Protein AF-A0A352IRM5-F1 (afdb_monomer_lite)

Structure (mmCIF, N/CA/C/O backbone):
data_AF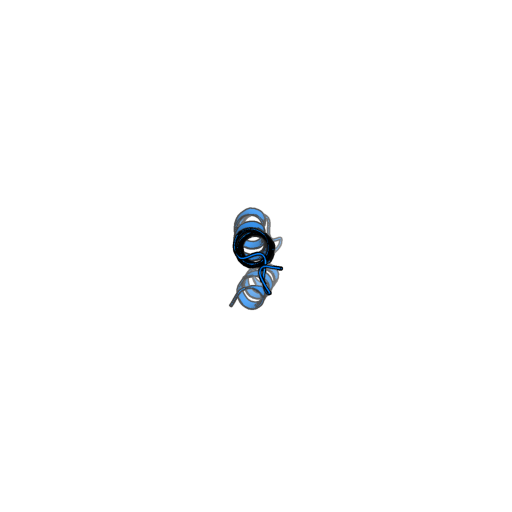-A0A352IRM5-F1
#
_entry.id   AF-A0A352IRM5-F1
#
loop_
_atom_site.group_PDB
_atom_site.id
_atom_site.type_symbol
_atom_site.label_atom_id
_atom_site.label_alt_id
_atom_site.label_comp_id
_atom_site.label_asym_id
_atom_site.label_entity_id
_atom_site.label_seq_id
_atom_site.pdbx_PDB_ins_code
_atom_site.Cartn_x
_atom_site.Cartn_y
_atom_site.Cartn_z
_atom_site.occupancy
_atom_site.B_iso_or_equiv
_atom_site.auth_seq_id
_atom_site.auth_comp_id
_atom_site.auth_asym_id
_atom_site.auth_atom_id
_atom_site.pdbx_PDB_model_num
ATOM 1 N N . MET A 1 1 ? 17.423 -2.789 -35.588 1.00 49.97 1 MET A N 1
ATOM 2 C CA . MET A 1 1 ? 16.537 -3.208 -34.488 1.00 49.97 1 MET A CA 1
ATOM 3 C C . MET A 1 1 ? 17.057 -2.508 -33.257 1.00 49.97 1 MET A C 1
ATOM 5 O O . MET A 1 1 ? 18.175 -2.811 -32.860 1.00 49.97 1 MET A O 1
ATOM 9 N N . GLU A 1 2 ? 16.328 -1.517 -32.744 1.00 68.75 2 GLU A N 1
ATOM 10 C CA . GLU A 1 2 ? 16.586 -1.014 -31.391 1.00 68.75 2 GLU A CA 1
ATOM 11 C C . GLU A 1 2 ? 16.498 -2.230 -30.464 1.00 68.75 2 GLU A C 1
ATOM 13 O O . GLU A 1 2 ? 15.478 -2.918 -30.443 1.00 68.75 2 GLU A O 1
ATOM 18 N N . LEU A 1 3 ? 17.605 -2.579 -29.809 1.00 66.44 3 LEU A N 1
ATOM 19 C CA . LEU A 1 3 ? 17.717 -3.800 -29.003 1.00 66.44 3 LEU A CA 1
ATOM 20 C C . LEU A 1 3 ? 16.778 -3.788 -27.787 1.00 66.44 3 LEU A C 1
ATOM 22 O O . LEU A 1 3 ? 16.530 -4.843 -27.212 1.00 66.44 3 LEU A O 1
ATOM 26 N N . PHE A 1 4 ? 16.235 -2.620 -27.429 1.00 74.00 4 PHE A N 1
ATOM 27 C CA . PHE A 1 4 ? 15.285 -2.435 -26.342 1.00 74.00 4 PHE A CA 1
ATOM 28 C C . PHE A 1 4 ? 14.322 -1.291 -26.672 1.00 74.00 4 PHE A C 1
ATOM 30 O O . PHE A 1 4 ? 14.746 -0.155 -26.872 1.00 74.00 4 PHE A O 1
ATOM 37 N N . ASP A 1 5 ? 13.022 -1.582 -26.700 1.00 89.88 5 ASP A N 1
ATOM 38 C CA . ASP A 1 5 ? 11.977 -0.559 -26.769 1.00 89.88 5 ASP A CA 1
ATOM 39 C C . ASP A 1 5 ? 11.902 0.150 -25.407 1.00 89.88 5 ASP A C 1
ATOM 41 O O . ASP A 1 5 ? 11.244 -0.304 -24.468 1.00 89.88 5 ASP A O 1
ATOM 45 N N . LEU A 1 6 ? 12.677 1.230 -25.277 1.00 91.31 6 LEU A N 1
ATOM 46 C CA . LEU A 1 6 ? 12.770 2.021 -24.050 1.00 91.31 6 LEU A CA 1
ATOM 47 C C . LEU A 1 6 ? 11.393 2.520 -23.569 1.00 91.31 6 LEU A C 1
ATOM 49 O O . LEU A 1 6 ? 11.123 2.377 -22.373 1.00 91.31 6 LEU A O 1
ATOM 53 N N . PRO A 1 7 ? 10.503 3.055 -24.435 1.00 93.88 7 PRO A N 1
ATOM 54 C CA . PRO A 1 7 ? 9.123 3.353 -24.056 1.00 93.88 7 PRO A CA 1
ATOM 55 C C . PRO A 1 7 ? 8.376 2.166 -23.438 1.00 93.88 7 PRO A C 1
ATOM 57 O O . PRO A 1 7 ? 7.750 2.327 -22.390 1.00 93.88 7 PRO A O 1
ATOM 60 N N . LEU A 1 8 ? 8.460 0.975 -24.039 1.00 93.12 8 LEU A N 1
ATOM 61 C CA . LEU A 1 8 ? 7.780 -0.219 -23.528 1.00 93.12 8 LEU A CA 1
ATOM 62 C C . LEU A 1 8 ? 8.315 -0.648 -22.154 1.00 93.12 8 LEU A C 1
ATOM 64 O O . LEU A 1 8 ? 7.537 -1.007 -21.270 1.00 93.12 8 LEU A O 1
ATOM 68 N N . ILE A 1 9 ? 9.631 -0.576 -21.951 1.00 94.88 9 ILE A N 1
ATOM 69 C CA . ILE A 1 9 ? 10.261 -0.892 -20.662 1.00 94.88 9 ILE A CA 1
ATOM 70 C C . ILE A 1 9 ? 9.778 0.075 -19.580 1.00 94.88 9 ILE A C 1
ATOM 72 O O . ILE A 1 9 ? 9.372 -0.356 -18.501 1.00 94.88 9 ILE A O 1
ATOM 76 N N . TRP A 1 10 ? 9.766 1.376 -19.869 1.00 96.06 10 TRP A N 1
ATOM 77 C CA . TRP A 1 10 ? 9.261 2.378 -18.932 1.00 96.06 10 TRP A CA 1
ATOM 78 C C . TRP A 1 10 ? 7.772 2.213 -18.643 1.00 96.06 10 TRP A C 1
ATOM 80 O O . TRP A 1 10 ? 7.369 2.342 -17.488 1.00 96.06 10 TRP A O 1
ATOM 90 N N . ALA A 1 11 ? 6.964 1.869 -19.648 1.00 96.38 11 ALA A N 1
ATOM 91 C CA . ALA A 1 11 ? 5.551 1.562 -19.452 1.00 96.38 11 ALA A CA 1
ATOM 92 C C . ALA A 1 11 ? 5.362 0.389 -18.477 1.00 96.38 11 ALA A C 1
ATOM 94 O O . ALA A 1 11 ? 4.515 0.466 -17.588 1.00 96.38 11 ALA A O 1
ATOM 95 N N . PHE A 1 12 ? 6.189 -0.656 -18.580 1.00 97.25 12 PHE A N 1
ATOM 96 C CA . PHE A 1 12 ? 6.175 -1.777 -17.639 1.00 97.25 12 PHE A CA 1
ATOM 97 C 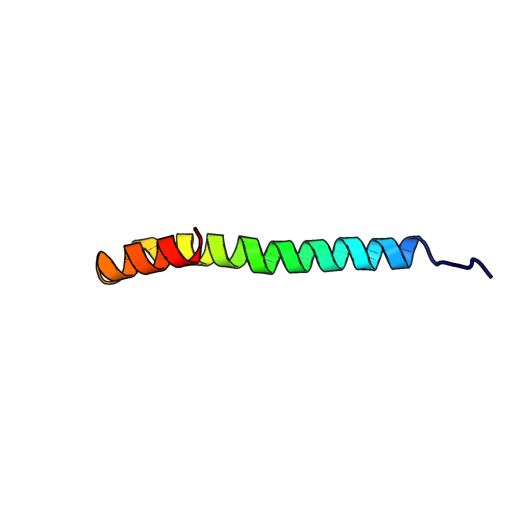C . PHE A 1 12 ? 6.602 -1.373 -16.227 1.00 97.25 12 PHE A C 1
ATOM 99 O O . PHE A 1 12 ? 5.928 -1.742 -15.269 1.00 97.25 12 PHE A O 1
ATOM 106 N N . ILE A 1 13 ? 7.684 -0.603 -16.083 1.00 97.75 13 ILE A N 1
ATOM 107 C CA . ILE A 1 13 ? 8.180 -0.147 -14.775 1.00 97.75 13 ILE A CA 1
ATOM 108 C C . ILE A 1 13 ? 7.131 0.721 -14.074 1.00 97.75 13 ILE A C 1
ATOM 110 O O . ILE A 1 13 ? 6.807 0.486 -12.912 1.00 97.75 13 ILE A O 1
ATOM 114 N N . ILE A 1 14 ? 6.575 1.703 -14.785 1.00 98.19 14 ILE A N 1
ATOM 115 C CA . ILE A 1 14 ? 5.559 2.612 -14.245 1.00 98.19 14 ILE A CA 1
ATOM 116 C C . ILE A 1 14 ? 4.272 1.847 -13.946 1.00 98.19 14 ILE A C 1
ATOM 118 O O . ILE A 1 14 ? 3.717 1.996 -12.862 1.00 98.19 14 ILE A O 1
ATOM 122 N N . GLY A 1 15 ? 3.810 1.003 -14.872 1.00 98.31 15 GLY A N 1
ATOM 123 C CA . GLY A 1 15 ? 2.605 0.196 -14.687 1.00 98.31 15 GLY A CA 1
ATOM 124 C C . GLY A 1 15 ? 2.717 -0.731 -13.479 1.00 98.31 15 GLY A C 1
ATOM 125 O O . GLY A 1 15 ? 1.818 -0.765 -12.642 1.00 98.31 15 GLY A O 1
ATOM 126 N N . PHE A 1 16 ? 3.852 -1.415 -13.333 1.00 98.25 16 PHE A N 1
ATOM 127 C CA . PHE A 1 16 ? 4.140 -2.223 -12.153 1.00 98.25 16 PHE A CA 1
ATOM 128 C C . PHE A 1 16 ? 4.176 -1.372 -10.877 1.00 98.25 16 PHE A C 1
ATOM 130 O O . PHE A 1 16 ? 3.568 -1.749 -9.880 1.00 98.25 16 PHE A O 1
ATOM 137 N N . GLY A 1 17 ? 4.814 -0.199 -10.913 1.00 98.25 17 GLY A N 1
ATOM 138 C CA . GLY A 1 17 ? 4.843 0.737 -9.788 1.00 98.25 17 GLY A CA 1
ATOM 139 C C . GLY A 1 17 ? 3.451 1.204 -9.351 1.00 98.25 17 GLY A C 1
ATOM 140 O O . GLY A 1 17 ? 3.166 1.224 -8.159 1.00 98.25 17 GLY A O 1
ATOM 141 N N . ILE A 1 18 ? 2.559 1.509 -10.298 1.00 98.12 18 ILE A N 1
ATOM 142 C CA . ILE A 1 18 ? 1.164 1.881 -10.013 1.00 98.12 18 ILE A CA 1
ATOM 143 C C . ILE A 1 18 ? 0.408 0.710 -9.382 1.00 98.12 18 ILE A C 1
ATOM 145 O O . ILE A 1 18 ? -0.319 0.911 -8.414 1.00 98.12 18 ILE A O 1
ATOM 149 N N . ILE A 1 19 ? 0.585 -0.510 -9.898 1.00 98.19 19 ILE A N 1
ATOM 150 C CA . ILE A 1 19 ? -0.043 -1.706 -9.322 1.00 98.19 19 ILE A CA 1
ATOM 151 C C . ILE A 1 19 ? 0.429 -1.906 -7.881 1.00 98.19 19 ILE A C 1
ATOM 153 O O . ILE A 1 19 ? -0.398 -2.081 -6.993 1.00 98.19 19 ILE A O 1
ATOM 157 N N . MET A 1 20 ? 1.739 -1.830 -7.636 1.00 97.56 20 MET A N 1
ATOM 158 C CA . MET A 1 20 ? 2.297 -1.946 -6.288 1.00 97.56 20 MET A CA 1
ATOM 159 C C . MET A 1 20 ? 1.773 -0.850 -5.360 1.00 97.56 20 MET A C 1
ATOM 161 O O . MET A 1 20 ? 1.372 -1.159 -4.244 1.00 97.56 20 MET A O 1
ATOM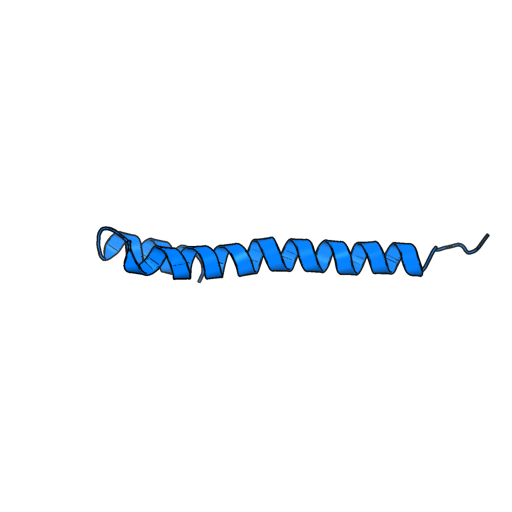 165 N N . TYR A 1 21 ? 1.711 0.398 -5.831 1.00 95.88 21 TYR A N 1
ATOM 166 C CA . TYR A 1 21 ? 1.139 1.513 -5.079 1.00 95.88 21 TYR A CA 1
ATOM 167 C C . TYR A 1 21 ? -0.316 1.233 -4.686 1.00 95.88 21 TYR A C 1
ATOM 169 O O . TYR A 1 21 ? -0.650 1.275 -3.510 1.00 95.88 21 TYR A O 1
ATOM 177 N N . VAL A 1 22 ? -1.168 0.865 -5.644 1.00 96.88 22 VAL A N 1
ATOM 178 C CA . VAL A 1 22 ? -2.588 0.589 -5.380 1.00 96.88 22 VAL A CA 1
ATOM 179 C C . VAL A 1 22 ? -2.774 -0.607 -4.448 1.00 96.88 22 VAL A C 1
ATOM 181 O O . VAL A 1 22 ? -3.680 -0.587 -3.625 1.00 96.88 22 VAL A O 1
ATOM 184 N N . LEU A 1 23 ? -1.947 -1.649 -4.559 1.00 95.62 23 LEU A N 1
ATOM 185 C CA . LEU A 1 23 ? -2.062 -2.829 -3.702 1.00 95.62 23 LEU A CA 1
ATOM 186 C C . LEU A 1 23 ? -1.574 -2.566 -2.276 1.00 95.62 23 LEU A C 1
ATOM 188 O O . LEU A 1 23 ? -2.279 -2.915 -1.335 1.00 95.62 23 LEU A O 1
ATOM 192 N N . MET A 1 24 ? -0.387 -1.977 -2.121 1.00 93.75 24 MET A N 1
ATOM 193 C CA . MET A 1 24 ? 0.212 -1.722 -0.809 1.00 93.75 24 MET A CA 1
ATOM 194 C C . MET A 1 24 ? -0.511 -0.574 -0.100 1.00 93.75 24 MET A C 1
ATOM 196 O O . MET A 1 24 ? -1.117 -0.780 0.944 1.00 93.75 24 MET A O 1
ATOM 200 N N . ASP A 1 25 ? -0.545 0.608 -0.716 1.00 95.50 25 ASP A N 1
ATOM 201 C CA . ASP A 1 25 ? -1.160 1.799 -0.115 1.00 95.50 25 ASP A CA 1
ATOM 202 C C . ASP A 1 25 ? -2.688 1.655 -0.044 1.00 95.50 25 ASP A C 1
ATOM 204 O O . ASP A 1 25 ? -3.325 2.071 0.919 1.00 95.50 25 ASP A O 1
ATOM 208 N N . GLY A 1 26 ? -3.311 0.999 -1.031 1.00 95.88 26 GLY A N 1
ATOM 209 C CA . GLY A 1 26 ? -4.754 0.747 -0.999 1.00 95.88 26 GLY A CA 1
ATOM 210 C C . GLY A 1 26 ? -5.180 -0.218 0.108 1.00 95.88 26 GLY A C 1
ATOM 211 O O . GLY A 1 26 ? -6.287 -0.073 0.631 1.00 95.88 26 GLY A O 1
ATOM 212 N N . PHE A 1 27 ? -4.323 -1.166 0.502 1.00 95.50 27 PHE A N 1
ATOM 213 C CA . PHE A 1 27 ? -4.561 -2.002 1.678 1.00 95.50 27 PHE A CA 1
ATOM 214 C C . PHE A 1 27 ? -4.506 -1.165 2.962 1.00 95.50 27 PHE A C 1
ATOM 216 O O . PHE A 1 27 ? -5.471 -1.185 3.728 1.00 95.50 27 PHE A O 1
ATOM 223 N N . ASP A 1 28 ? -3.457 -0.363 3.144 1.00 95.25 28 ASP A N 1
ATOM 224 C CA . ASP A 1 28 ? -3.268 0.487 4.327 1.00 95.25 28 ASP A CA 1
ATOM 225 C C . ASP A 1 28 ? -4.418 1.497 4.488 1.00 95.25 28 ASP A C 1
ATOM 227 O O . ASP A 1 28 ? -5.027 1.623 5.556 1.00 95.25 28 ASP A O 1
ATOM 231 N N . LEU A 1 29 ? -4.795 2.170 3.395 1.00 96.06 29 LEU A N 1
ATOM 232 C CA . LEU A 1 29 ? -5.942 3.079 3.353 1.00 96.06 29 LEU A CA 1
ATOM 233 C C . LEU A 1 29 ? -7.263 2.343 3.594 1.00 96.06 29 LEU A C 1
ATOM 235 O O . LEU A 1 29 ? -8.136 2.862 4.289 1.00 96.06 29 LEU A O 1
ATOM 239 N N . GLY A 1 30 ? -7.420 1.134 3.051 1.00 95.88 30 GLY A N 1
ATOM 240 C CA . GLY A 1 30 ? -8.587 0.284 3.278 1.00 95.88 30 GLY A CA 1
ATOM 241 C C . GLY A 1 30 ? -8.760 -0.076 4.754 1.00 95.88 30 GLY A C 1
ATOM 242 O O . GLY A 1 30 ? -9.859 0.065 5.297 1.00 95.88 30 GLY A O 1
ATOM 243 N N . VAL A 1 31 ? -7.673 -0.460 5.428 1.00 96.06 31 VAL A N 1
ATOM 244 C CA . VAL A 1 31 ? -7.650 -0.689 6.879 1.00 96.06 31 VAL A CA 1
ATOM 245 C C . VAL A 1 31 ? -8.025 0.591 7.625 1.00 96.06 31 VAL A C 1
ATOM 247 O O . VAL A 1 31 ? -8.895 0.547 8.495 1.00 96.06 31 VAL A O 1
ATOM 250 N N . GLY A 1 32 ? -7.464 1.740 7.241 1.00 95.00 32 GLY A N 1
ATOM 251 C CA . GLY A 1 32 ? -7.798 3.041 7.827 1.00 95.00 32 GLY A CA 1
ATOM 252 C C . GLY A 1 32 ? -9.277 3.428 7.684 1.00 95.00 32 GLY A C 1
ATOM 253 O O . GLY A 1 32 ? -9.881 3.914 8.640 1.00 95.00 32 GLY A O 1
ATOM 254 N N . ILE A 1 33 ? -9.893 3.165 6.526 1.00 96.81 33 ILE A N 1
ATOM 255 C CA . ILE A 1 33 ? -11.326 3.411 6.279 1.00 96.81 33 ILE A CA 1
ATOM 256 C C . ILE A 1 33 ? -12.200 2.494 7.142 1.00 96.81 33 ILE A C 1
ATOM 258 O O . ILE A 1 33 ? -13.231 2.932 7.656 1.00 96.81 33 ILE A O 1
ATOM 262 N N . LEU A 1 34 ? -11.810 1.227 7.307 1.00 96.25 34 LEU A N 1
ATOM 263 C CA . LEU A 1 34 ? -12.569 0.241 8.080 1.00 96.25 34 LEU A CA 1
ATOM 264 C C . LEU A 1 34 ? -12.363 0.371 9.597 1.00 96.25 34 LEU A C 1
ATOM 266 O O . LEU A 1 34 ? -13.221 -0.065 10.365 1.00 96.25 34 LEU A O 1
ATOM 270 N N . PHE A 1 35 ? -11.269 0.991 10.042 1.00 95.56 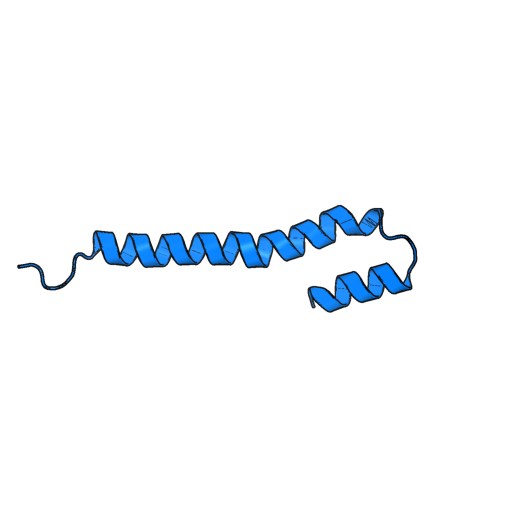35 PHE A N 1
ATOM 271 C CA . PHE A 1 35 ? -10.868 1.081 11.449 1.00 95.56 35 PHE A CA 1
ATOM 272 C C . PHE A 1 35 ? -11.963 1.604 12.406 1.00 95.56 35 PHE A C 1
ATOM 274 O O . PHE A 1 35 ? -12.172 0.987 13.456 1.00 95.56 35 PHE A O 1
ATOM 281 N N . PRO A 1 36 ? -12.735 2.667 12.083 1.00 95.88 36 PRO A N 1
ATOM 282 C CA . PRO A 1 36 ? -13.805 3.148 12.963 1.00 95.88 36 PRO A CA 1
ATOM 283 C C . PRO A 1 36 ? -14.939 2.134 13.170 1.00 95.88 36 PRO A C 1
ATOM 285 O O . PRO A 1 36 ? -15.644 2.206 14.176 1.00 95.88 36 PRO A O 1
ATOM 288 N N . PHE A 1 37 ? -15.105 1.192 12.238 1.00 97.12 37 PHE A N 1
ATOM 289 C CA . PHE A 1 37 ? -16.149 0.166 12.246 1.00 97.12 37 PHE A CA 1
ATOM 290 C C . PHE A 1 37 ? -15.705 -1.143 12.912 1.00 97.12 37 PHE A C 1
ATOM 292 O O . PHE A 1 37 ? -16.486 -2.094 12.972 1.00 97.12 37 PHE A O 1
ATOM 299 N N . ALA A 1 38 ? -14.469 -1.211 13.415 1.00 96.19 38 ALA A N 1
ATOM 300 C CA . ALA A 1 38 ? -13.965 -2.385 14.111 1.00 96.19 38 ALA A CA 1
ATOM 301 C C . ALA A 1 38 ? -14.812 -2.698 15.366 1.00 96.19 38 ALA A C 1
ATOM 303 O O . ALA A 1 38 ? -15.125 -1.784 16.139 1.00 96.19 38 ALA A O 1
ATOM 304 N N . PRO A 1 39 ? -15.166 -3.977 15.597 1.00 95.62 39 PRO A N 1
ATOM 305 C CA . PRO A 1 39 ? -16.149 -4.374 16.606 1.00 95.62 39 PRO A CA 1
ATOM 306 C C . PRO A 1 39 ? -15.656 -4.246 18.055 1.00 95.62 39 PRO A C 1
ATOM 308 O O . PRO A 1 39 ? -16.473 -4.097 18.961 1.00 95.62 39 PRO A O 1
ATOM 311 N N . ASN A 1 40 ? -14.345 -4.328 18.293 1.00 96.75 40 ASN A N 1
ATOM 312 C CA . ASN A 1 40 ? -13.731 -4.214 19.615 1.00 96.75 40 ASN A CA 1
ATOM 313 C C . ASN A 1 40 ? -12.265 -3.748 19.507 1.00 96.75 40 ASN A C 1
ATOM 315 O O . ASN A 1 40 ? -11.733 -3.575 18.410 1.00 96.75 40 ASN A O 1
ATOM 319 N N . GLU A 1 41 ? -11.636 -3.508 20.656 1.00 94.75 41 GLU A N 1
ATOM 320 C CA . GLU A 1 41 ? -10.254 -3.023 20.759 1.00 94.75 41 GLU A CA 1
ATOM 321 C C . GLU A 1 41 ? -9.234 -4.044 20.232 1.00 94.75 41 GLU A C 1
ATOM 323 O O . GLU A 1 41 ? -8.363 -3.683 19.452 1.00 94.75 41 GLU A O 1
ATOM 328 N N . GLU A 1 42 ? -9.424 -5.333 20.520 1.00 96.81 42 GLU A N 1
ATOM 329 C CA . GLU A 1 42 ? -8.559 -6.410 20.013 1.00 96.81 42 GLU A CA 1
ATOM 330 C C . GLU A 1 42 ? -8.550 -6.487 18.473 1.00 96.81 42 GLU A C 1
ATOM 332 O O . GLU A 1 42 ? -7.506 -6.688 17.845 1.00 96.81 42 GLU A O 1
ATOM 337 N N . ALA A 1 43 ? -9.703 -6.269 17.834 1.00 96.31 43 ALA A N 1
ATOM 338 C CA . ALA A 1 43 ? -9.801 -6.185 16.382 1.00 96.31 43 ALA A CA 1
ATOM 339 C C . ALA A 1 43 ? -9.069 -4.952 15.836 1.00 96.31 43 ALA A C 1
ATOM 341 O O . ALA A 1 43 ? -8.423 -5.049 14.796 1.00 96.31 43 ALA A O 1
ATOM 342 N N . ARG A 1 44 ? -9.125 -3.810 16.536 1.00 95.62 44 ARG A N 1
ATOM 343 C CA . ARG A 1 44 ? -8.378 -2.598 16.158 1.00 95.62 44 ARG A CA 1
ATOM 344 C C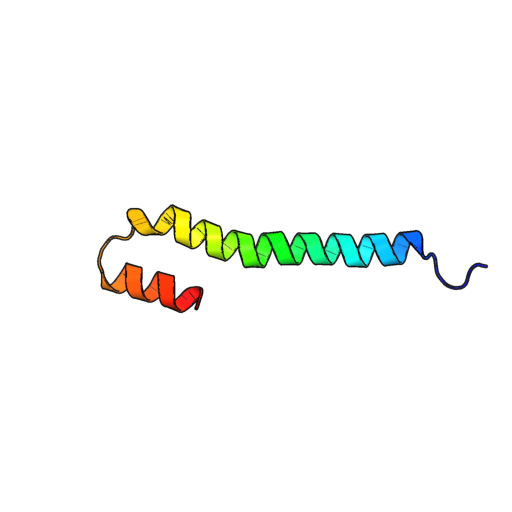 . ARG A 1 44 ? -6.875 -2.822 16.245 1.00 95.62 44 ARG A C 1
ATOM 346 O O . ARG A 1 44 ? -6.169 -2.470 15.306 1.00 95.62 44 ARG A O 1
ATOM 353 N N . ASP A 1 45 ? -6.408 -3.464 17.308 1.00 95.88 45 ASP A N 1
ATOM 354 C CA . ASP A 1 45 ? -4.996 -3.810 17.471 1.00 95.88 45 ASP A CA 1
ATOM 355 C C . ASP A 1 45 ? -4.534 -4.768 16.371 1.00 95.88 45 ASP A C 1
ATOM 357 O O . ASP A 1 45 ? -3.492 -4.559 15.753 1.00 95.88 45 ASP A O 1
ATOM 361 N N . THR A 1 46 ? -5.344 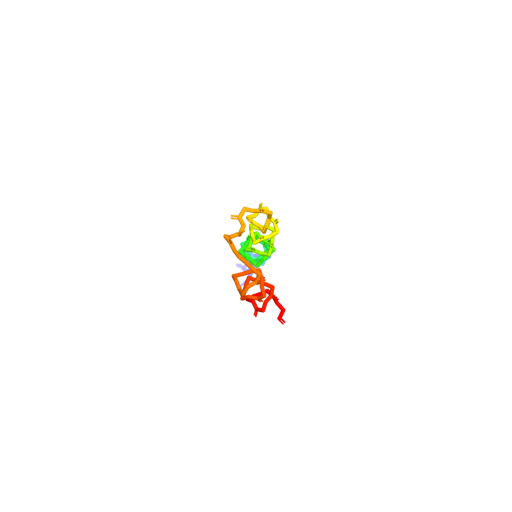-5.779 16.049 1.00 95.94 46 THR A N 1
ATOM 362 C CA . THR A 1 46 ? -5.059 -6.716 14.950 1.00 95.94 46 THR A CA 1
ATOM 363 C C . THR A 1 46 ? -4.992 -6.003 13.597 1.00 95.94 46 THR A C 1
ATOM 365 O O . THR A 1 46 ? -4.091 -6.272 12.806 1.00 95.94 46 THR A O 1
ATOM 368 N N . MET A 1 47 ? -5.911 -5.069 13.331 1.00 95.94 47 MET A N 1
ATOM 369 C CA . MET A 1 47 ? -5.910 -4.255 12.112 1.00 95.94 47 MET A CA 1
ATOM 370 C C . MET A 1 47 ? -4.640 -3.403 12.004 1.00 95.94 47 MET A C 1
ATOM 372 O O . MET A 1 47 ? -3.995 -3.413 10.958 1.00 95.94 47 MET A O 1
ATOM 376 N N . MET A 1 48 ? -4.232 -2.729 13.082 1.00 94.12 48 MET A N 1
ATOM 377 C CA . MET A 1 48 ? -3.006 -1.920 13.089 1.00 94.12 48 MET A CA 1
ATOM 378 C C . MET A 1 48 ? -1.748 -2.776 12.904 1.00 94.12 48 MET A C 1
ATOM 380 O O . MET A 1 48 ? -0.880 -2.414 12.116 1.00 94.12 48 MET A O 1
ATOM 384 N N . ASN A 1 49 ? -1.685 -3.944 13.548 1.00 94.75 49 ASN A N 1
ATOM 385 C CA . ASN A 1 49 ? -0.578 -4.897 13.401 1.00 94.75 49 ASN A CA 1
ATOM 386 C C . ASN A 1 49 ? -0.519 -5.573 12.020 1.00 94.75 49 ASN A C 1
ATOM 388 O O . ASN A 1 49 ? 0.451 -6.261 11.727 1.00 94.75 49 ASN A O 1
ATOM 392 N N . SER A 1 50 ? -1.561 -5.447 11.192 1.00 93.06 50 SER A N 1
ATOM 393 C CA . SER A 1 50 ? -1.552 -5.976 9.822 1.00 93.06 50 SER A CA 1
ATOM 394 C C . SER A 1 50 ? -0.918 -5.019 8.809 1.00 93.06 50 SER A C 1
ATOM 396 O O . SER A 1 50 ? -0.537 -5.459 7.727 1.00 93.06 50 SER A O 1
ATOM 398 N N . VAL A 1 51 ? -0.810 -3.736 9.173 1.00 90.75 51 VAL A N 1
ATOM 399 C CA . VAL A 1 51 ? -0.220 -2.653 8.368 1.00 90.75 51 VAL A CA 1
ATOM 400 C C . VAL A 1 51 ? 1.187 -2.286 8.861 1.00 90.75 51 VAL A C 1
ATOM 402 O O . VAL A 1 51 ? 2.037 -1.910 8.056 1.00 90.75 51 VAL A O 1
ATOM 405 N N . ALA A 1 52 ? 1.428 -2.375 10.176 1.00 81.88 52 ALA A N 1
ATOM 406 C CA . ALA A 1 52 ? 2.718 -2.098 10.820 1.00 81.88 52 ALA A CA 1
ATOM 407 C C . ALA A 1 52 ? 3.706 -3.271 10.706 1.00 81.88 52 ALA A C 1
ATOM 409 O O . ALA A 1 52 ? 4.911 -2.993 10.501 1.00 81.88 52 ALA A O 1
#

Organism: NCBI:txid1033846

pLDDT: mean 93.07, std 8.92, range [49.97, 98.31]

Radius of gyration: 18.28 Å; chains: 1; bounding box: 34×10×55 Å

Secondary structure (DSSP, 8-state):
--SS-HHHHHHHHHHHHHHHHHHHHHHHHHHHHHGGG-SSHHHHHHHHHHH-

InterPro domains:
  IPR003317 Cytochrome ubiquinol oxidase subunit 2 [PF02322] (6-52)
  IPR003317 Cytochrome ubiquinol oxidase subunit 2 [PTHR43141] (6-52)

Sequence (52 aa):
MELFDLPLIWAFIIGFGIIMYVLMDGFDLGVGILFPFAPNEEARDTMMNSVA

Foldseek 3Di:
DPPDPPVVVVCVVVVVVVVCCCVLVVLVVVLVVCLVVQPDPVSNVVSVVVND